Protein AF-M1BVP6-F1 (afdb_monomer_lite)

Structure (mmCIF, N/CA/C/O backbone):
data_AF-M1BVP6-F1
#
_entry.id   AF-M1BVP6-F1
#
loop_
_atom_site.group_PDB
_atom_site.id
_atom_site.type_symbol
_atom_site.label_atom_id
_atom_site.label_alt_id
_atom_site.label_comp_id
_atom_si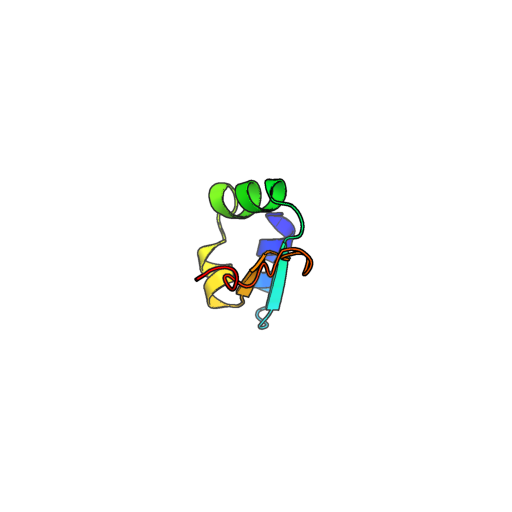te.label_asym_id
_atom_site.label_entity_id
_atom_site.label_seq_id
_atom_site.pdbx_PDB_ins_code
_atom_site.Cartn_x
_atom_site.Cartn_y
_atom_site.Cartn_z
_atom_site.occupancy
_atom_site.B_iso_or_equiv
_atom_site.auth_seq_id
_atom_site.auth_comp_id
_atom_site.auth_asym_id
_atom_site.auth_atom_id
_atom_site.pdbx_PDB_model_num
ATOM 1 N N . MET A 1 1 ? -0.631 12.517 -6.193 1.00 78.25 1 MET A N 1
ATOM 2 C CA . MET A 1 1 ? -0.762 11.217 -5.492 1.00 78.25 1 MET A CA 1
ATOM 3 C C . MET A 1 1 ? -1.434 11.342 -4.133 1.00 78.25 1 MET A C 1
ATOM 5 O O . MET A 1 1 ? -2.176 10.432 -3.793 1.00 78.25 1 MET A O 1
ATOM 9 N N . GLU A 1 2 ? -1.271 12.460 -3.413 1.00 81.88 2 GLU A N 1
ATOM 10 C CA . GLU A 1 2 ? -1.998 12.735 -2.158 1.00 81.88 2 GLU A CA 1
ATOM 11 C C . GLU A 1 2 ? -3.512 12.501 -2.270 1.00 81.88 2 GLU A C 1
ATOM 13 O O . GLU A 1 2 ? -4.087 11.773 -1.471 1.00 81.88 2 GLU A O 1
ATOM 18 N N . GLU A 1 3 ? -4.156 13.056 -3.302 1.00 86.19 3 GLU A N 1
ATOM 19 C CA . GLU A 1 3 ? -5.610 12.952 -3.491 1.00 86.19 3 GLU A CA 1
ATOM 20 C C . GLU A 1 3 ? -6.075 11.507 -3.714 1.00 86.19 3 GLU A C 1
ATOM 22 O O . GLU A 1 3 ? -7.125 11.110 -3.215 1.00 86.19 3 GLU A O 1
ATOM 27 N N . ILE A 1 4 ? -5.268 10.697 -4.410 1.00 84.69 4 ILE A N 1
ATOM 28 C CA . ILE A 1 4 ? -5.544 9.269 -4.614 1.00 84.69 4 ILE A CA 1
ATOM 29 C C . ILE A 1 4 ? -5.398 8.521 -3.284 1.00 84.69 4 ILE A C 1
ATOM 31 O O . ILE A 1 4 ? -6.264 7.720 -2.941 1.00 84.69 4 ILE A O 1
ATOM 35 N N . GLY A 1 5 ? -4.357 8.827 -2.502 1.00 84.94 5 GLY A N 1
ATOM 36 C CA . GLY A 1 5 ? -4.165 8.253 -1.170 1.00 84.94 5 GLY A CA 1
ATOM 37 C C . GLY A 1 5 ? -5.312 8.582 -0.219 1.00 84.94 5 GLY A C 1
ATOM 38 O O . GLY A 1 5 ? -5.903 7.689 0.387 1.00 84.94 5 GLY A O 1
ATOM 39 N N . GLN A 1 6 ? -5.718 9.849 -0.169 1.00 86.69 6 GLN A N 1
ATOM 40 C CA . GLN A 1 6 ? -6.877 10.270 0.616 1.00 86.69 6 GLN A CA 1
ATOM 41 C C . GLN A 1 6 ? -8.179 9.637 0.116 1.00 86.69 6 GLN A C 1
ATOM 43 O O . GLN A 1 6 ? -9.033 9.279 0.927 1.00 86.69 6 GLN A O 1
ATOM 48 N N . GLY A 1 7 ? -8.342 9.484 -1.200 1.00 88.62 7 GLY A N 1
ATOM 49 C CA . GLY A 1 7 ? -9.491 8.811 -1.800 1.00 88.62 7 GLY A CA 1
ATOM 50 C C . GLY A 1 7 ? -9.591 7.346 -1.377 1.00 88.62 7 GLY A C 1
ATOM 51 O O . GLY A 1 7 ? -10.665 6.903 -0.974 1.00 88.62 7 GLY A O 1
ATOM 52 N N . LEU A 1 8 ? -8.473 6.616 -1.395 1.00 87.31 8 LEU A N 1
ATOM 53 C CA . LEU A 1 8 ? -8.405 5.218 -0.960 1.00 87.31 8 LEU A CA 1
ATOM 54 C C . LEU A 1 8 ? -8.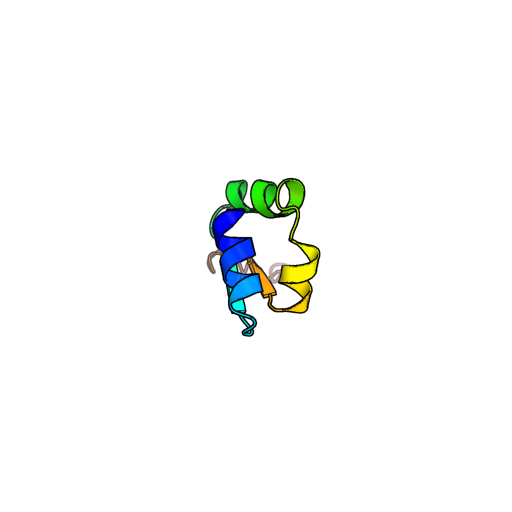721 5.070 0.531 1.00 87.31 8 LEU A C 1
ATOM 56 O O . LEU A 1 8 ? -9.565 4.248 0.884 1.00 87.31 8 LEU A O 1
ATOM 60 N N . ILE A 1 9 ? -8.146 5.932 1.378 1.00 85.75 9 ILE A N 1
ATOM 61 C CA . ILE A 1 9 ? -8.425 5.938 2.823 1.00 85.75 9 ILE A CA 1
ATOM 62 C C . ILE A 1 9 ? -9.905 6.210 3.104 1.00 85.75 9 ILE A C 1
ATOM 64 O O . ILE A 1 9 ? -10.523 5.527 3.922 1.00 85.75 9 ILE A O 1
ATOM 68 N N . LYS A 1 10 ? -10.493 7.195 2.411 1.00 87.81 10 LYS A N 1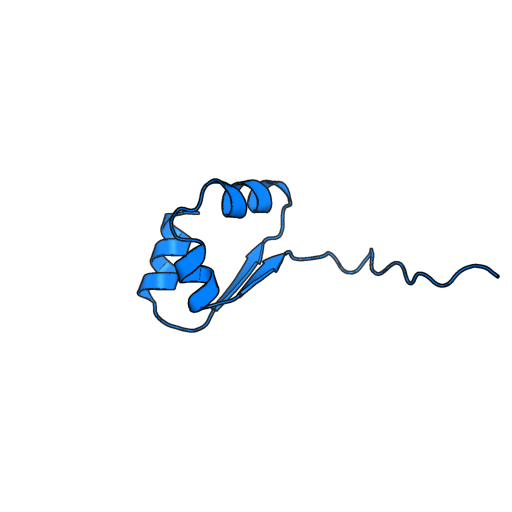
ATOM 69 C CA . LYS A 1 10 ? -11.921 7.536 2.534 1.00 87.81 10 LYS A CA 1
ATOM 70 C C . LYS A 1 10 ? -12.833 6.427 2.022 1.00 87.81 10 LYS A C 1
ATOM 72 O O . LYS A 1 10 ? -13.957 6.303 2.501 1.00 87.81 10 LYS A O 1
ATOM 77 N N . CYS A 1 11 ? -12.369 5.631 1.059 1.00 87.12 11 CYS A N 1
ATOM 78 C CA . CYS A 1 11 ? -13.120 4.489 0.553 1.00 87.12 11 CYS A CA 1
ATOM 79 C C . CYS A 1 11 ? -13.253 3.387 1.619 1.00 87.12 11 CYS A C 1
ATOM 81 O O . CYS A 1 11 ? -14.246 2.660 1.612 1.00 87.12 11 CYS A O 1
ATOM 83 N N . GLY A 1 12 ? -12.281 3.274 2.539 1.00 84.69 12 GLY A N 1
ATOM 84 C CA . GLY A 1 12 ? -12.326 2.368 3.693 1.00 84.69 12 GLY A CA 1
ATOM 85 C C . GLY A 1 12 ? -12.370 0.883 3.323 1.00 84.69 12 GLY A C 1
ATOM 86 O O . GLY A 1 12 ? -12.782 0.051 4.130 1.00 84.69 12 GLY A O 1
ATOM 87 N N . ARG A 1 13 ? -11.998 0.544 2.085 1.00 85.88 13 ARG A N 1
ATOM 8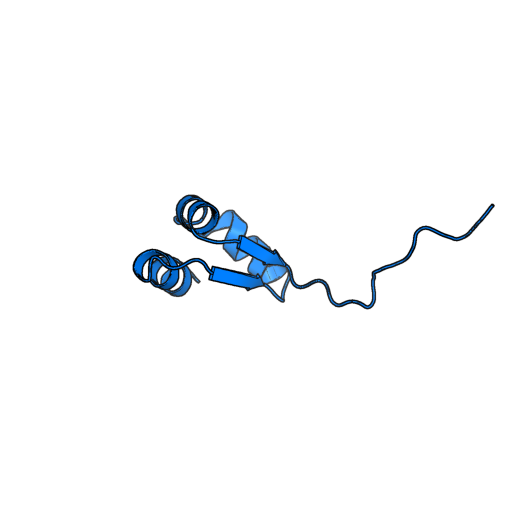8 C CA . ARG A 1 13 ? -11.984 -0.824 1.560 1.00 85.88 13 ARG A CA 1
ATOM 89 C C . ARG A 1 13 ? -10.544 -1.289 1.373 1.00 85.88 13 ARG A C 1
ATOM 91 O O . ARG A 1 13 ? -9.704 -0.468 1.011 1.00 85.88 13 ARG A O 1
ATOM 98 N N . PRO A 1 14 ? -10.267 -2.593 1.533 1.00 87.69 14 PRO A N 1
ATOM 99 C CA . PRO A 1 14 ? -8.963 -3.140 1.198 1.00 87.69 14 PRO A CA 1
ATOM 100 C C . PRO A 1 14 ? -8.622 -2.856 -0.263 1.00 87.69 14 PRO A C 1
ATOM 102 O O . PRO A 1 14 ? -9.441 -3.102 -1.151 1.00 87.69 14 PRO A O 1
ATOM 105 N N . PHE A 1 15 ? -7.415 -2.356 -0.516 1.00 86.94 15 PHE A N 1
ATOM 106 C CA . PHE A 1 15 ? -6.945 -2.038 -1.862 1.00 86.94 15 PHE A CA 1
ATOM 107 C C . PHE A 1 15 ? -5.523 -2.552 -2.100 1.00 86.94 15 PHE A C 1
ATOM 109 O O . PHE A 1 15 ? -4.755 -2.814 -1.169 1.00 86.94 15 PHE A O 1
ATOM 116 N N . LEU A 1 16 ? -5.176 -2.673 -3.380 1.00 87.38 16 LEU A N 1
ATOM 117 C CA . LEU A 1 16 ? -3.823 -2.946 -3.846 1.00 87.38 16 LEU A CA 1
ATOM 118 C C . LEU A 1 16 ? -3.409 -1.816 -4.787 1.00 87.38 16 LEU A C 1
ATOM 120 O O . LEU A 1 16 ? -3.959 -1.689 -5.881 1.00 87.38 16 LEU A O 1
ATOM 124 N N . TRP A 1 17 ? -2.452 -0.997 -4.364 1.00 86.75 17 TRP A N 1
ATOM 125 C CA . TRP A 1 17 ? -1.918 0.081 -5.189 1.00 86.75 17 TRP A CA 1
ATOM 126 C C . TRP A 1 17 ? -0.614 -0.377 -5.831 1.00 86.75 17 TRP A C 1
ATOM 128 O O . TRP A 1 17 ? 0.378 -0.608 -5.148 1.00 86.75 17 TRP A O 1
ATOM 138 N N . VAL A 1 18 ? -0.622 -0.516 -7.155 1.00 86.00 18 VAL A N 1
ATOM 139 C CA . VAL A 1 18 ? 0.553 -0.910 -7.935 1.00 86.00 18 VAL A CA 1
ATOM 140 C C . VAL A 1 18 ? 1.268 0.327 -8.484 1.00 86.00 18 VAL A C 1
ATOM 142 O O . VAL A 1 18 ? 0.676 1.082 -9.254 1.00 86.00 18 VAL A O 1
ATOM 145 N N . ILE A 1 19 ? 2.537 0.511 -8.124 1.00 84.06 19 ILE A N 1
ATOM 146 C CA . ILE A 1 19 ? 3.409 1.584 -8.631 1.00 84.06 19 ILE A CA 1
ATOM 147 C C . ILE A 1 19 ? 4.230 1.042 -9.796 1.00 84.06 19 ILE A C 1
ATOM 149 O O . ILE A 1 19 ? 4.896 0.022 -9.628 1.00 84.06 19 ILE A O 1
ATOM 153 N N . ARG A 1 20 ? 4.214 1.689 -10.964 1.00 81.69 20 ARG A N 1
ATOM 154 C CA . ARG A 1 20 ? 4.939 1.183 -12.144 1.00 81.69 20 ARG A CA 1
ATOM 155 C C . ARG A 1 20 ? 6.328 1.777 -12.305 1.00 81.69 20 ARG A C 1
ATOM 157 O O . ARG A 1 20 ? 7.228 1.065 -12.740 1.00 81.69 20 ARG A O 1
ATOM 164 N N . GLU A 1 21 ? 6.507 3.045 -11.959 1.00 81.00 21 GLU A N 1
ATOM 165 C CA . GLU A 1 21 ? 7.780 3.731 -12.150 1.00 81.00 21 GLU A CA 1
ATOM 166 C C . GLU A 1 21 ? 8.543 3.922 -10.836 1.00 81.00 21 GLU A C 1
ATOM 168 O O . GLU A 1 21 ? 7.981 4.252 -9.792 1.00 81.00 21 GLU A O 1
ATOM 173 N N . GLU A 1 22 ? 9.869 3.790 -10.889 1.00 73.38 22 GLU A N 1
ATOM 174 C CA . GLU A 1 22 ? 10.739 4.009 -9.727 1.00 73.38 22 GLU A CA 1
ATOM 175 C C . GLU A 1 22 ? 10.691 5.468 -9.231 1.00 73.38 22 GLU A C 1
ATOM 177 O O . GLU A 1 22 ? 10.746 5.732 -8.030 1.00 73.38 22 GLU A O 1
ATOM 182 N N . LYS A 1 23 ? 10.491 6.434 -10.138 1.00 74.69 23 LYS A N 1
ATOM 183 C CA . LYS A 1 23 ? 10.288 7.845 -9.768 1.00 74.69 23 LYS A CA 1
ATOM 184 C C . LYS A 1 23 ? 9.019 8.059 -8.944 1.00 74.69 23 LYS A C 1
ATOM 186 O O . LYS A 1 23 ? 9.012 8.885 -8.032 1.00 74.69 23 LYS A O 1
ATOM 191 N N . GLU A 1 24 ? 7.957 7.318 -9.246 1.00 74.62 24 GLU A N 1
ATOM 192 C CA . GLU A 1 24 ? 6.709 7.378 -8.487 1.00 74.62 24 GLU A CA 1
ATOM 193 C C . GLU A 1 24 ? 6.881 6.765 -7.097 1.00 74.62 24 GLU A C 1
ATOM 195 O O . GLU A 1 24 ? 6.304 7.272 -6.136 1.00 74.62 24 GLU A O 1
ATOM 200 N N . ARG A 1 25 ? 7.735 5.741 -6.961 1.00 73.81 25 ARG A N 1
ATOM 201 C CA . ARG A 1 25 ? 8.077 5.142 -5.665 1.00 73.81 25 ARG A CA 1
ATOM 202 C C . ARG A 1 25 ? 8.679 6.168 -4.711 1.00 73.81 25 ARG A C 1
ATOM 204 O O . ARG A 1 25 ? 8.160 6.320 -3.612 1.00 73.81 25 ARG A O 1
ATOM 211 N N . GLY A 1 26 ? 9.711 6.900 -5.138 1.00 73.50 26 GLY A N 1
ATOM 212 C CA . GLY A 1 26 ? 10.332 7.931 -4.295 1.00 73.50 26 GLY A CA 1
ATOM 213 C C . GLY A 1 26 ? 9.328 9.003 -3.860 1.00 73.50 26 GLY A C 1
ATOM 214 O O . GLY A 1 26 ? 9.322 9.434 -2.711 1.00 73.50 26 GLY A O 1
ATOM 215 N N . TYR A 1 27 ? 8.396 9.364 -4.746 1.00 77.81 27 TYR A N 1
ATOM 216 C CA . TYR A 1 27 ? 7.319 10.292 -4.409 1.00 77.81 27 TYR A CA 1
ATOM 217 C C . TYR A 1 27 ? 6.326 9.698 -3.391 1.00 77.81 27 TYR A C 1
ATOM 219 O O . TYR A 1 27 ? 5.927 10.393 -2.459 1.00 77.81 27 TYR A O 1
ATOM 227 N N . LEU A 1 28 ? 5.924 8.430 -3.538 1.00 76.12 28 LEU A N 1
ATOM 228 C CA . LEU A 1 28 ? 5.016 7.758 -2.597 1.00 76.12 28 LEU A CA 1
ATOM 229 C C . LEU A 1 28 ? 5.666 7.497 -1.234 1.00 76.12 28 LEU A C 1
ATOM 231 O O . LEU A 1 28 ? 4.990 7.574 -0.215 1.00 76.12 28 LEU A O 1
ATOM 235 N N . GLU A 1 29 ? 6.956 7.170 -1.199 1.00 70.62 29 GLU A N 1
ATOM 236 C CA . GLU A 1 29 ? 7.656 6.857 0.047 1.00 70.62 29 GLU A CA 1
ATOM 237 C C . GLU A 1 29 ? 8.036 8.104 0.846 1.00 70.62 29 GLU A C 1
ATOM 239 O O . GLU A 1 29 ? 7.983 8.048 2.072 1.00 70.62 29 GLU A O 1
ATOM 244 N N . GLU A 1 30 ? 8.400 9.200 0.174 1.00 73.94 30 GLU A N 1
ATOM 245 C CA . GLU A 1 30 ? 8.928 10.404 0.829 1.00 73.94 30 GLU A CA 1
ATOM 246 C C . GLU A 1 30 ? 7.881 11.516 0.997 1.00 73.94 30 GLU A C 1
ATOM 248 O O . GLU A 1 30 ? 7.966 12.291 1.948 1.00 73.94 30 GLU A O 1
ATOM 253 N N . LYS A 1 31 ? 6.888 11.620 0.098 1.00 76.81 31 LYS A N 1
ATOM 254 C CA . LYS A 1 31 ? 5.964 12.772 0.069 1.00 76.81 31 LYS A CA 1
ATOM 255 C C . LYS A 1 31 ? 4.536 12.486 0.514 1.00 76.81 31 LYS A C 1
ATOM 257 O O . LYS A 1 31 ? 3.809 13.443 0.749 1.00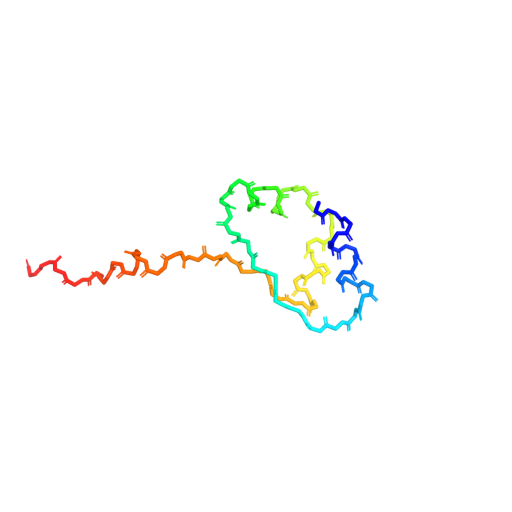 76.81 31 LYS A O 1
ATOM 262 N N . LEU A 1 32 ? 4.119 11.225 0.651 1.00 80.69 32 LEU A N 1
ATOM 263 C CA . LEU A 1 32 ? 2.771 10.925 1.140 1.00 80.69 32 LEU A CA 1
ATOM 264 C C . LEU A 1 32 ? 2.699 10.996 2.656 1.00 80.69 32 LEU A C 1
ATOM 266 O O . LEU A 1 32 ? 3.199 10.122 3.363 1.00 80.69 32 LEU A O 1
ATOM 270 N N . THR A 1 33 ? 1.954 11.981 3.143 1.00 81.12 33 THR A N 1
ATOM 271 C CA . THR A 1 33 ? 1.681 12.123 4.579 1.00 81.12 33 THR A CA 1
ATOM 272 C C . THR A 1 33 ? 0.765 11.028 5.124 1.00 81.12 33 THR A C 1
ATOM 274 O O . THR A 1 33 ? 0.779 10.749 6.316 1.00 81.12 33 THR A O 1
ATOM 277 N N . CYS A 1 34 ? -0.009 10.372 4.256 1.00 82.44 34 CYS A N 1
ATOM 278 C CA . CYS A 1 34 ? -0.989 9.351 4.628 1.00 82.44 34 CYS A CA 1
ATOM 279 C C . CYS A 1 34 ? -0.527 7.904 4.371 1.00 82.44 34 CYS A C 1
ATOM 281 O O . CYS A 1 34 ? -1.347 6.988 4.278 1.00 82.44 34 CYS A O 1
ATOM 283 N N . LYS A 1 35 ? 0.789 7.687 4.243 1.00 82.75 35 LYS A N 1
ATOM 284 C CA . LYS A 1 35 ? 1.380 6.370 3.968 1.00 82.75 35 LYS A CA 1
ATOM 285 C C . LYS A 1 35 ? 1.036 5.329 5.041 1.00 82.75 35 LYS A C 1
ATOM 287 O O . LYS A 1 35 ? 0.654 4.218 4.690 1.00 82.75 35 LYS A O 1
ATOM 292 N N . GLU A 1 36 ? 1.119 5.686 6.322 1.00 83.25 36 GLU A N 1
ATOM 293 C CA . GLU A 1 36 ? 0.831 4.757 7.426 1.00 83.25 36 GLU A CA 1
ATOM 294 C C . GLU A 1 36 ? -0.622 4.258 7.401 1.00 83.25 36 GLU A C 1
ATOM 296 O O . GLU A 1 36 ? -0.878 3.062 7.527 1.00 83.25 36 GLU A O 1
ATOM 301 N N . GLU A 1 37 ? -1.592 5.149 7.193 1.00 86.19 37 GLU A N 1
ATOM 302 C CA . GLU A 1 37 ? -3.003 4.774 7.046 1.00 86.19 37 GLU A CA 1
ATOM 303 C C . GLU A 1 37 ? -3.252 3.913 5.803 1.00 86.19 37 GLU A C 1
ATOM 305 O O . GLU A 1 37 ? -4.037 2.962 5.866 1.00 86.19 37 GLU A O 1
ATOM 310 N N . LEU A 1 38 ? -2.571 4.208 4.690 1.00 85.25 38 LEU A N 1
ATOM 311 C CA . LEU A 1 38 ? -2.650 3.397 3.475 1.00 85.25 38 LEU A CA 1
ATOM 312 C C . LEU A 1 38 ? -2.121 1.977 3.712 1.00 85.25 38 LEU A C 1
ATOM 314 O O . LEU A 1 38 ? -2.773 1.028 3.288 1.00 85.25 38 LEU A O 1
ATOM 318 N N . GLU A 1 39 ? -0.997 1.816 4.415 1.00 83.25 39 GLU A N 1
ATOM 319 C CA . GLU A 1 39 ? -0.418 0.501 4.736 1.00 83.25 39 GLU A CA 1
ATOM 320 C C . GLU A 1 39 ? -1.270 -0.304 5.732 1.00 83.25 39 GLU A C 1
ATOM 322 O O . GLU A 1 39 ? -1.273 -1.536 5.692 1.00 83.25 39 GLU A O 1
ATOM 327 N N . LYS A 1 40 ? -2.044 0.369 6.596 1.00 85.62 40 LYS A N 1
ATOM 328 C CA . LYS A 1 40 ? -3.018 -0.293 7.483 1.00 85.62 40 LYS A CA 1
ATOM 329 C C . LYS A 1 40 ? -4.239 -0.818 6.724 1.00 85.62 40 LYS A C 1
ATOM 331 O O . LYS A 1 40 ? -4.794 -1.845 7.109 1.00 85.62 40 LYS A O 1
ATOM 336 N N . GLN A 1 41 ? -4.689 -0.110 5.685 1.00 87.44 41 GLN A N 1
ATOM 337 C CA . GLN A 1 41 ? -5.894 -0.476 4.930 1.00 87.44 41 GLN A CA 1
ATOM 338 C C . GLN A 1 41 ? -5.616 -1.351 3.702 1.00 87.44 41 GLN A C 1
ATOM 340 O O . GLN A 1 41 ? -6.480 -2.129 3.298 1.00 87.44 41 GLN A O 1
ATOM 345 N N . GLY A 1 42 ? -4.440 -1.242 3.093 1.00 87.19 42 GLY A N 1
ATOM 346 C CA . GLY A 1 42 ? -4.117 -1.900 1.835 1.00 87.19 42 GLY A CA 1
ATOM 347 C C . GLY A 1 42 ? -2.624 -2.138 1.662 1.00 87.19 42 GLY A C 1
ATOM 348 O O . GLY A 1 42 ? -1.805 -1.806 2.514 1.00 87.19 42 GLY A O 1
ATOM 349 N N . LYS A 1 43 ? -2.257 -2.746 0.534 1.00 86.69 43 LYS A N 1
ATOM 350 C CA . LYS A 1 43 ? -0.849 -2.940 0.169 1.00 86.69 43 LYS A CA 1
ATOM 351 C C . LYS A 1 43 ? -0.478 -2.027 -0.981 1.00 86.69 43 LYS A C 1
ATOM 353 O O . LYS A 1 43 ? -1.164 -1.989 -2.002 1.00 86.69 43 LYS A O 1
ATOM 358 N N . ILE A 1 44 ? 0.646 -1.344 -0.830 1.00 85.44 44 ILE A N 1
ATOM 359 C CA . ILE A 1 44 ? 1.304 -0.637 -1.919 1.00 85.44 44 ILE A CA 1
ATOM 360 C C . ILE A 1 44 ? 2.427 -1.550 -2.405 1.00 85.44 44 ILE A C 1
ATOM 362 O O . ILE A 1 44 ? 3.302 -1.931 -1.631 1.00 85.44 44 ILE A O 1
ATOM 366 N N . VAL A 1 45 ? 2.374 -1.964 -3.666 1.00 82.25 45 VAL A N 1
ATOM 367 C CA . VAL A 1 45 ? 3.367 -2.860 -4.268 1.00 82.25 45 VAL A CA 1
ATOM 368 C C . VAL A 1 45 ? 3.994 -2.195 -5.476 1.00 82.25 45 VAL A C 1
ATOM 370 O O . VAL A 1 45 ? 3.330 -1.492 -6.236 1.00 82.25 45 VAL A O 1
ATOM 373 N N . HIS A 1 46 ? 5.282 -2.437 -5.679 1.00 81.00 46 HIS A N 1
ATOM 374 C CA . HIS A 1 46 ? 5.924 -2.049 -6.922 1.00 81.00 46 HIS A CA 1
ATOM 375 C C . HIS A 1 46 ? 5.624 -3.106 -7.988 1.00 81.00 46 HIS A C 1
ATOM 377 O O . HIS A 1 46 ? 5.711 -4.313 -7.749 1.00 81.00 46 HIS A O 1
ATOM 383 N N . TRP A 1 47 ? 5.272 -2.656 -9.185 1.00 74.88 47 TRP A N 1
ATOM 384 C CA . TRP A 1 47 ? 5.276 -3.509 -10.354 1.00 74.88 47 TRP A CA 1
ATOM 385 C C . TRP A 1 47 ? 6.727 -3.822 -10.691 1.00 74.88 47 TRP A C 1
ATOM 387 O O . TRP A 1 47 ? 7.503 -2.942 -11.056 1.00 74.88 47 TRP A O 1
ATOM 397 N N . CYS A 1 48 ? 7.103 -5.087 -10.563 1.00 65.31 48 CYS A N 1
ATOM 398 C CA . CYS A 1 48 ? 8.336 -5.579 -11.145 1.00 65.31 48 CYS A CA 1
ATOM 399 C C . CYS A 1 48 ? 7.980 -6.147 -12.521 1.00 65.31 48 CYS A C 1
ATOM 401 O O . CYS A 1 48 ? 7.194 -7.091 -12.615 1.00 65.31 48 CYS A O 1
ATOM 403 N N . SER A 1 49 ? 8.503 -5.556 -13.600 1.00 58.72 49 SER A N 1
ATOM 404 C CA . SER A 1 49 ? 8.363 -6.158 -14.927 1.00 58.72 49 SER A CA 1
ATOM 405 C C . SER A 1 49 ? 9.064 -7.518 -14.905 1.00 58.72 49 SER A C 1
ATOM 407 O O . SER A 1 49 ? 10.256 -7.602 -14.620 1.00 58.72 49 SER A O 1
ATOM 409 N N . GLN A 1 50 ? 8.315 -8.587 -15.174 1.00 49.03 50 GLN A N 1
ATOM 410 C CA . GLN A 1 50 ? 8.706 -9.997 -15.035 1.00 49.03 50 GLN A CA 1
ATOM 411 C C . GLN A 1 50 ? 9.798 -10.464 -16.027 1.00 49.03 50 GLN A C 1
ATOM 413 O O . GLN A 1 50 ? 9.840 -11.629 -16.407 1.00 49.03 50 GLN A O 1
ATOM 418 N N . VAL A 1 51 ? 10.700 -9.587 -16.463 1.00 53.62 51 VAL A N 1
ATOM 419 C CA . VAL A 1 51 ? 11.879 -9.960 -17.264 1.00 53.62 51 VAL A CA 1
ATOM 420 C C . VAL A 1 51 ? 13.175 -9.969 -16.451 1.00 53.62 51 VAL A C 1
ATOM 422 O O . VAL A 1 51 ? 14.191 -10.449 -16.943 1.00 53.62 51 VAL A O 1
ATOM 425 N N . GLU A 1 52 ? 13.140 -9.551 -15.183 1.00 52.03 52 GLU A N 1
ATOM 426 C CA . GLU A 1 52 ? 14.276 -9.676 -14.256 1.00 52.03 52 GLU A CA 1
ATOM 427 C C . GLU A 1 52 ? 13.975 -10.552 -13.036 1.00 52.03 52 GLU A C 1
ATOM 429 O O . GLU A 1 52 ? 14.565 -10.397 -11.971 1.00 52.03 52 GLU A O 1
ATOM 434 N N . ALA A 1 53 ? 13.162 -11.594 -13.219 1.00 52.00 53 ALA A N 1
ATOM 435 C CA . ALA A 1 53 ? 13.341 -12.811 -12.432 1.00 52.00 53 ALA A CA 1
ATOM 436 C C . ALA A 1 53 ? 14.600 -13.536 -12.944 1.00 52.00 53 ALA A C 1
ATOM 438 O O . ALA A 1 53 ? 14.525 -14.624 -13.515 1.00 52.00 53 ALA A O 1
ATOM 439 N N . LYS A 1 54 ? 15.779 -12.911 -12.804 1.00 47.75 54 LYS A N 1
ATOM 440 C CA . LYS A 1 54 ? 17.044 -13.621 -12.979 1.00 47.75 54 LYS A CA 1
ATOM 441 C C . LYS A 1 54 ? 17.110 -14.641 -11.853 1.00 47.75 54 LYS A C 1
ATOM 443 O O . LYS A 1 54 ? 17.465 -14.314 -10.725 1.00 47.75 54 LYS A O 1
ATOM 448 N N . CYS A 1 55 ? 16.722 -15.877 -12.157 1.00 47.56 55 CYS A N 1
ATOM 449 C CA . CYS A 1 55 ? 17.102 -17.028 -11.363 1.00 47.56 55 CYS A CA 1
ATOM 450 C C . CYS A 1 55 ? 18.607 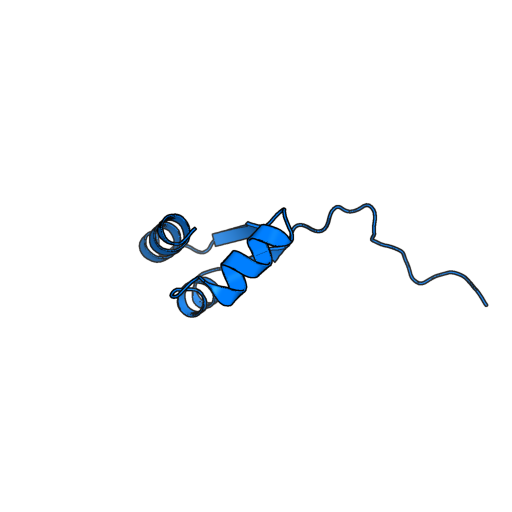-16.915 -11.094 1.00 47.56 55 CYS A C 1
ATOM 452 O O . CYS A 1 55 ? 19.405 -16.975 -12.030 1.00 47.56 55 CYS A O 1
ATOM 454 N N . TYR A 1 56 ? 18.998 -16.754 -9.830 1.00 51.66 56 TYR A N 1
ATOM 455 C CA . TYR A 1 56 ? 20.357 -17.040 -9.381 1.00 51.66 56 TYR A CA 1
ATOM 456 C C . TYR A 1 56 ? 20.584 -18.551 -9.532 1.00 51.66 56 TYR A C 1
ATOM 458 O O . TYR A 1 56 ? 20.514 -19.304 -8.568 1.00 51.66 56 TYR A O 1
ATOM 466 N N . ASN A 1 57 ? 20.749 -19.023 -10.766 1.00 53.94 57 ASN A N 1
ATOM 467 C CA . ASN A 1 57 ? 21.140 -20.394 -11.059 1.00 53.94 57 ASN A CA 1
ATOM 468 C C . ASN A 1 57 ? 21.969 -20.453 -12.345 1.00 53.94 57 ASN A C 1
ATOM 470 O O . ASN A 1 57 ? 21.509 -20.882 -13.402 1.00 53.94 57 ASN A O 1
ATOM 474 N N . THR A 1 58 ? 23.195 -19.947 -12.259 1.00 46.56 58 THR A N 1
ATOM 475 C CA . THR A 1 58 ? 24.366 -20.343 -13.063 1.00 46.56 58 THR A CA 1
ATOM 476 C C . THR A 1 58 ? 25.563 -19.639 -12.406 1.00 46.56 58 THR A C 1
ATOM 478 O O . THR A 1 58 ? 25.509 -18.431 -12.231 1.00 46.56 58 THR A O 1
ATOM 481 N N . ARG A 1 59 ? 26.653 -20.261 -11.960 1.00 49.25 59 ARG A N 1
ATOM 482 C CA . ARG A 1 59 ? 27.284 -21.551 -12.243 1.00 49.25 59 ARG A CA 1
ATOM 483 C C . ARG A 1 59 ? 27.919 -22.106 -10.958 1.00 49.25 59 ARG A C 1
ATOM 485 O O . ARG A 1 59 ? 28.243 -21.337 -10.057 1.00 49.25 59 ARG A O 1
ATOM 492 N N . LEU A 1 60 ? 28.066 -23.432 -10.968 1.00 46.59 60 LEU A N 1
ATOM 493 C CA . LEU A 1 60 ? 29.087 -24.243 -10.290 1.00 46.59 60 LEU A CA 1
ATOM 494 C C . LEU A 1 60 ? 30.413 -23.512 -10.037 1.00 46.59 60 LEU A C 1
ATOM 496 O O . LEU A 1 60 ? 30.844 -22.777 -10.957 1.00 46.59 60 LEU A O 1
#

Organism: Solanum tuberosum (NCBI:txid4113)

Secondary structure (DSSP, 8-state):
-HHHHHHHHHHTS--EEEE--HHHHHHHHHH-TTHHHHHHHSEEEE---TT----S----

Foldseek 3Di:
DQVVLVVQLVVQAEDEAEAEDPVVVCCLVPPHPCNVSNVVRYHYYYDDDPPPPPPPDDDD

Radius of gyration: 15.12 Å; chains: 1; bounding box: 42×37×25 Å

pLDDT: mean 75.77, std 13.53, range [46.56, 88.62]

Sequence (60 aa):
MEEIGQGLIKCGRPFLWVIREEKERGYLEEKLTCKEELEKQGKIVHWCSQVEAKCYNTRL